Protein AF-A0A151L1Y1-F1 (afdb_monomer_lite)

Foldseek 3Di:
DDPPVVVVVVVVVCVVCVLVVQVVVVVVVCVVCCVPDNDDDDPVSNDRDPCVLADPLLVVLLVLLVVLLVVLVVLVVVLCVVVVVPVVVVDPDDLVNPPPPVSSVSVVVSVVSCVVVVVVNVVSFVVLQVCQVPPPPPVRRDPDPTSVRSNVVVPVVSPD

Secondary structure (DSSP, 8-state):
--THHHHHHHHHHHHHHHHHHHHHHHHHHHHHHHTTS--PPPGGGGSPPGGGGS-HHHHHHHHHHHHHHHHHHHHHHHHHHHHHHHHTTT----GGG---HHHHHHHHHHHHHHHHHHHHHHHHHHHHHHHHHH---GGGS-S-SSHHHHHHHH-GGG--

Sequence (160 aa):
YNNNNRSENRIEWWNDNKTNVWHSMLCGYQKGRNATQNRTLNQSWCTLPDDDQTDQFLRWMTEWAKQACKEKIQLSKDVTKKCNNIFNQKQTPSITKIKDTNCKSIFNDYMNWYYKRNPQWKQLSDKYNSFKHNNTHVNANPTEETAEEYIQNKCVDCDC

Radius of gyration: 22.24 Å; chains: 1; bounding box: 55×34×54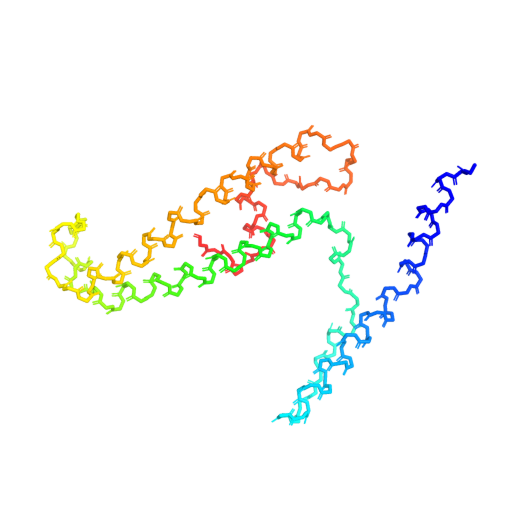 Å

Organism: NCBI:txid647221

InterPro domains:
  IPR042202 Duffy-antigen binding superfamily [G3DSA:1.20.1310.20] (1-53)

pLDDT: mean 84.13, std 13.31, range [42.28, 98.0]

Structure (mmCIF, N/CA/C/O backbone):
data_AF-A0A151L1Y1-F1
#
_entry.id   AF-A0A151L1Y1-F1
#
loop_
_atom_site.group_PDB
_atom_site.id
_atom_site.type_symbol
_atom_site.label_atom_id
_atom_site.label_alt_id
_atom_site.label_comp_id
_atom_site.label_asym_id
_atom_site.label_entity_id
_atom_site.label_seq_id
_atom_site.pdbx_PDB_ins_code
_atom_site.Cartn_x
_atom_site.Cartn_y
_atom_site.Cartn_z
_atom_site.occupancy
_atom_site.B_iso_or_equiv
_atom_site.auth_seq_id
_atom_site.auth_comp_id
_atom_site.auth_asym_id
_atom_site.auth_atom_id
_atom_site.pdbx_PDB_model_num
ATOM 1 N N . TYR A 1 1 ? 34.017 -20.509 -14.137 1.00 42.28 1 TYR A N 1
ATOM 2 C CA . TYR A 1 1 ? 32.648 -20.091 -14.497 1.00 42.28 1 TYR A CA 1
ATOM 3 C C . TYR A 1 1 ? 32.436 -18.663 -14.011 1.00 42.28 1 TYR A C 1
ATOM 5 O O . TYR A 1 1 ? 32.395 -18.446 -12.808 1.00 42.28 1 TYR A O 1
ATOM 13 N N . ASN A 1 2 ? 32.413 -17.687 -14.928 1.00 44.66 2 ASN A N 1
ATOM 14 C CA . ASN A 1 2 ? 32.292 -16.258 -14.608 1.00 44.66 2 ASN A CA 1
ATOM 15 C C . ASN A 1 2 ? 30.829 -15.894 -14.314 1.00 44.66 2 ASN A C 1
ATOM 17 O O . ASN A 1 2 ? 30.002 -15.870 -15.222 1.00 44.66 2 ASN A O 1
ATOM 21 N N . ASN A 1 3 ? 30.519 -15.588 -13.052 1.00 54.03 3 ASN A N 1
ATOM 22 C CA . ASN A 1 3 ? 29.176 -15.194 -12.606 1.00 54.03 3 ASN A CA 1
ATOM 23 C C . ASN A 1 3 ? 28.727 -13.805 -13.108 1.00 54.03 3 ASN A C 1
ATOM 25 O O . ASN A 1 3 ? 27.527 -13.534 -13.099 1.00 54.03 3 ASN A O 1
ATOM 29 N N . ASN A 1 4 ? 29.649 -12.965 -13.593 1.00 54.19 4 ASN A N 1
ATOM 30 C CA . ASN A 1 4 ? 29.346 -11.600 -14.046 1.00 54.19 4 ASN A CA 1
ATOM 31 C C . ASN A 1 4 ? 28.521 -11.564 -15.348 1.00 54.19 4 ASN A C 1
ATOM 33 O O . ASN A 1 4 ? 27.595 -10.770 -15.458 1.00 54.19 4 ASN A O 1
ATOM 37 N N . ASN A 1 5 ? 28.737 -12.512 -16.269 1.00 59.62 5 ASN A N 1
ATOM 38 C CA . ASN A 1 5 ? 27.981 -12.581 -17.531 1.00 59.62 5 ASN A CA 1
ATOM 39 C C . ASN A 1 5 ? 26.490 -12.906 -17.321 1.00 59.62 5 ASN A C 1
ATOM 41 O O . ASN A 1 5 ? 25.638 -12.588 -18.144 1.00 59.62 5 ASN A O 1
ATOM 45 N N . ARG A 1 6 ? 26.135 -13.582 -16.218 1.00 63.03 6 ARG A N 1
ATOM 46 C CA . ARG A 1 6 ? 24.758 -14.049 -16.010 1.00 63.03 6 ARG A CA 1
ATOM 47 C C . ARG A 1 6 ? 23.828 -12.934 -15.533 1.00 63.03 6 ARG A C 1
ATOM 49 O O . ARG A 1 6 ? 22.627 -13.044 -15.764 1.00 63.03 6 ARG A O 1
ATOM 56 N N . SER A 1 7 ? 24.317 -11.932 -14.796 1.00 67.94 7 SER A N 1
ATOM 57 C CA . SER A 1 7 ? 23.479 -10.795 -14.375 1.00 67.94 7 SER A CA 1
ATOM 58 C C . SER A 1 7 ? 23.229 -9.825 -15.519 1.00 67.94 7 SER A C 1
ATOM 60 O O . SER A 1 7 ? 22.090 -9.402 -15.680 1.00 67.94 7 SER A O 1
ATOM 62 N N . GLU A 1 8 ? 24.248 -9.551 -16.334 1.00 72.19 8 GLU A N 1
ATOM 63 C CA . GLU A 1 8 ? 24.147 -8.678 -17.511 1.00 72.19 8 GLU A CA 1
ATOM 64 C C . GLU A 1 8 ? 23.106 -9.216 -18.502 1.00 72.19 8 GLU A C 1
ATOM 66 O O . GLU A 1 8 ? 22.150 -8.511 -18.819 1.00 72.19 8 GLU A O 1
ATOM 71 N N . ASN A 1 9 ? 23.156 -10.519 -18.811 1.00 84.44 9 ASN A N 1
ATOM 72 C CA . ASN A 1 9 ? 22.168 -11.168 -19.682 1.00 84.44 9 ASN A CA 1
ATOM 73 C C . ASN A 1 9 ? 20.719 -11.074 -19.164 1.00 84.44 9 ASN A C 1
ATOM 75 O O . ASN A 1 9 ? 19.779 -11.102 -19.952 1.00 84.44 9 ASN A O 1
ATOM 79 N N . ARG A 1 10 ? 20.499 -11.004 -17.841 1.00 89.81 10 ARG A N 1
ATOM 80 C CA . ARG A 1 10 ? 19.139 -10.877 -17.280 1.00 89.81 10 ARG A CA 1
ATOM 81 C C . ARG A 1 10 ? 18.618 -9.445 -17.339 1.00 89.81 10 ARG A C 1
ATOM 83 O O . ARG A 1 10 ? 17.415 -9.266 -17.499 1.00 89.81 10 ARG A O 1
ATOM 90 N N . ILE A 1 11 ? 19.498 -8.458 -17.174 1.00 89.62 11 ILE A N 1
ATOM 91 C CA . ILE A 1 11 ? 19.140 -7.037 -17.266 1.00 89.62 11 ILE A CA 1
ATOM 92 C C . ILE A 1 11 ? 18.780 -6.698 -18.711 1.00 89.62 11 ILE A C 1
ATOM 94 O O . ILE A 1 11 ? 17.733 -6.104 -18.946 1.00 89.62 11 ILE A O 1
ATOM 98 N N . GLU A 1 12 ? 19.606 -7.133 -19.663 1.00 93.62 12 GLU A N 1
ATOM 99 C CA . GLU A 1 12 ? 19.342 -6.975 -21.095 1.00 93.62 12 GLU A CA 1
ATOM 100 C C . GLU A 1 12 ? 18.018 -7.643 -21.479 1.00 93.62 12 GLU A C 1
ATOM 102 O O . GLU A 1 12 ? 17.108 -6.976 -21.964 1.00 93.62 12 GLU A O 1
ATOM 107 N N . TRP A 1 13 ? 17.836 -8.915 -21.102 1.00 94.94 13 TRP A N 1
ATOM 108 C CA . TRP A 1 13 ? 16.579 -9.616 -21.350 1.00 94.94 13 TRP A CA 1
ATOM 109 C C . TRP A 1 13 ? 15.365 -8.890 -20.754 1.00 94.94 13 TRP A C 1
ATOM 111 O O . TRP A 1 13 ? 14.333 -8.789 -21.415 1.00 94.94 13 TRP A O 1
ATOM 121 N N . TRP A 1 14 ? 15.454 -8.371 -19.523 1.00 94.19 14 TRP A N 1
ATOM 122 C CA . TRP A 1 14 ? 14.351 -7.614 -18.927 1.00 94.19 14 TRP A CA 1
ATOM 123 C C . TRP A 1 14 ? 14.047 -6.340 -19.718 1.00 94.19 14 TRP A C 1
ATOM 125 O O . TRP A 1 14 ? 12.885 -6.090 -20.036 1.00 94.19 14 TRP A O 1
ATOM 135 N N . ASN A 1 15 ? 15.071 -5.565 -20.075 1.00 92.62 15 ASN A N 1
ATOM 136 C CA . ASN A 1 15 ? 14.908 -4.323 -20.828 1.00 92.62 15 ASN A CA 1
ATOM 137 C C . ASN A 1 15 ? 14.270 -4.559 -22.202 1.00 92.62 15 ASN A C 1
ATOM 139 O O . ASN A 1 15 ? 13.389 -3.792 -22.591 1.00 92.62 15 ASN A O 1
ATOM 143 N N . ASP A 1 16 ? 14.632 -5.652 -22.871 1.00 95.56 16 ASP A N 1
ATOM 144 C CA . ASP A 1 16 ? 14.082 -6.023 -24.177 1.00 95.56 16 ASP A CA 1
ATOM 145 C C . ASP A 1 16 ? 12.635 -6.532 -24.096 1.00 95.56 16 ASP A C 1
ATOM 147 O O . ASP A 1 16 ? 11.874 -6.424 -25.060 1.00 95.56 16 ASP A O 1
ATOM 151 N N . ASN A 1 17 ? 12.226 -7.102 -22.955 1.00 96.19 17 ASN A N 1
ATOM 152 C CA . ASN A 1 17 ? 10.965 -7.844 -22.848 1.00 96.19 17 ASN A CA 1
ATOM 153 C C . ASN A 1 17 ? 9.912 -7.219 -21.924 1.00 96.19 17 ASN A C 1
ATOM 155 O O . ASN A 1 17 ? 8.748 -7.617 -22.002 1.00 96.19 17 ASN A O 1
ATOM 159 N N . LYS A 1 18 ? 10.250 -6.248 -21.068 1.00 95.31 18 LYS A N 1
ATOM 160 C CA . LYS A 1 18 ? 9.328 -5.706 -20.051 1.00 95.31 18 LYS A CA 1
ATOM 161 C C . LYS A 1 18 ? 8.011 -5.165 -20.617 1.00 95.31 18 LYS A C 1
ATOM 163 O O . LYS A 1 18 ? 6.954 -5.407 -20.037 1.00 95.31 18 LYS A O 1
ATOM 168 N N . THR A 1 19 ? 8.042 -4.540 -21.795 1.00 95.50 19 THR A N 1
ATOM 169 C CA . THR A 1 19 ? 6.831 -4.100 -22.512 1.00 95.50 19 THR A CA 1
ATOM 170 C C . THR A 1 19 ? 5.943 -5.280 -22.908 1.00 95.50 19 THR A C 1
ATOM 172 O O . THR A 1 19 ? 4.739 -5.255 -22.659 1.00 95.50 19 THR A O 1
ATOM 175 N N . ASN A 1 20 ? 6.532 -6.350 -23.450 1.00 96.31 20 ASN A N 1
ATOM 176 C CA . ASN A 1 20 ? 5.795 -7.554 -23.843 1.00 96.31 20 ASN A CA 1
ATOM 177 C C . ASN A 1 20 ? 5.188 -8.266 -22.628 1.00 96.31 20 ASN A C 1
ATOM 179 O O . ASN A 1 20 ? 4.046 -8.729 -22.680 1.00 96.31 20 ASN A O 1
ATOM 183 N N . VAL A 1 21 ? 5.931 -8.328 -21.518 1.00 96.69 21 VAL A N 1
ATOM 184 C CA . VAL A 1 21 ? 5.435 -8.868 -20.245 1.00 96.69 21 VAL A CA 1
ATOM 185 C C . VAL A 1 21 ? 4.230 -8.058 -19.764 1.00 96.69 21 VAL A C 1
ATOM 187 O O . VAL A 1 21 ? 3.187 -8.640 -19.464 1.00 96.69 21 VAL A O 1
ATOM 190 N N . TRP A 1 22 ? 4.326 -6.726 -19.764 1.00 96.12 22 TRP A N 1
ATOM 191 C CA . TRP A 1 22 ? 3.233 -5.846 -19.349 1.00 96.12 22 TRP A CA 1
ATOM 192 C C . TRP A 1 22 ? 1.982 -5.995 -20.224 1.00 96.12 22 TRP A C 1
ATOM 194 O O . TRP A 1 22 ? 0.884 -6.210 -19.709 1.00 96.12 22 TRP A O 1
ATOM 204 N N . HIS A 1 23 ? 2.128 -5.975 -21.551 1.00 95.12 23 HIS A N 1
ATOM 205 C CA . HIS A 1 23 ? 0.999 -6.181 -22.466 1.00 95.12 23 HIS A CA 1
ATOM 206 C C . HIS A 1 23 ? 0.364 -7.563 -22.297 1.00 95.12 23 HIS A C 1
ATOM 208 O O . HIS A 1 23 ? -0.861 -7.679 -22.312 1.00 95.12 23 HIS A O 1
ATOM 214 N N . SER A 1 24 ? 1.165 -8.597 -22.027 1.00 95.94 24 SER A N 1
ATOM 215 C CA . SER A 1 24 ? 0.652 -9.938 -21.719 1.00 95.94 24 SER A CA 1
ATOM 216 C C . SER A 1 24 ? -0.200 -9.951 -20.443 1.00 95.94 24 SER A C 1
ATOM 218 O O . SER A 1 24 ? -1.267 -10.574 -20.421 1.00 95.94 24 SER A O 1
ATOM 220 N N . MET A 1 25 ? 0.214 -9.222 -19.397 1.00 95.44 25 MET A N 1
ATOM 221 C CA . MET A 1 25 ? -0.581 -9.047 -18.173 1.00 95.44 25 MET A CA 1
ATOM 222 C C . MET A 1 25 ? -1.917 -8.348 -18.465 1.00 95.44 25 MET A C 1
ATOM 224 O O . MET A 1 25 ? -2.958 -8.803 -17.985 1.00 95.44 25 MET A O 1
ATOM 228 N N . LEU A 1 26 ? -1.918 -7.298 -19.296 1.00 93.88 26 LEU A N 1
ATOM 229 C CA . LEU A 1 26 ? -3.141 -6.592 -19.705 1.00 93.88 26 LEU A CA 1
ATOM 230 C C . LEU A 1 26 ? -4.094 -7.487 -20.504 1.00 93.88 26 LEU A C 1
ATOM 232 O O . LEU A 1 26 ? -5.297 -7.483 -20.238 1.00 93.88 26 LEU A O 1
ATOM 236 N N . CYS A 1 27 ? -3.578 -8.291 -21.437 1.00 92.06 27 CYS A N 1
ATOM 237 C CA . CYS A 1 27 ? -4.381 -9.262 -22.182 1.00 92.06 27 CYS A CA 1
ATOM 238 C C . CYS A 1 27 ? -5.024 -10.295 -21.245 1.00 92.06 27 CYS A C 1
ATOM 240 O O . CYS A 1 27 ? -6.219 -10.585 -21.363 1.00 92.06 27 CYS A O 1
ATOM 242 N N . GLY A 1 28 ? -4.257 -10.822 -20.284 1.00 92.75 28 GLY A N 1
ATOM 243 C CA . GLY A 1 28 ? -4.768 -11.741 -19.265 1.00 92.75 28 GLY A CA 1
ATOM 244 C C . GLY A 1 28 ? -5.870 -11.106 -18.415 1.00 92.75 28 GLY A C 1
ATOM 245 O O . GLY A 1 28 ? -6.945 -11.687 -18.245 1.00 92.75 28 GLY A O 1
ATOM 246 N N . TYR A 1 29 ? -5.641 -9.877 -17.953 1.00 91.88 29 TYR A N 1
ATOM 247 C CA . TYR A 1 29 ? -6.617 -9.096 -17.200 1.00 91.88 29 TYR A CA 1
ATOM 248 C C . TYR A 1 29 ? -7.904 -8.840 -18.001 1.00 91.88 29 TYR A C 1
ATOM 250 O O . TYR A 1 29 ? -9.004 -9.073 -17.493 1.00 91.88 29 TYR A O 1
ATOM 258 N N . GLN A 1 30 ? -7.793 -8.417 -19.265 1.00 89.62 30 GLN A N 1
ATOM 259 C CA . GLN A 1 30 ? -8.941 -8.177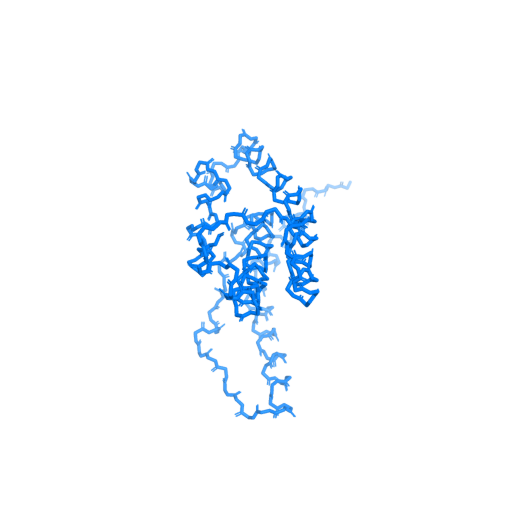 -20.141 1.00 89.62 30 GLN A CA 1
ATOM 260 C C . GLN A 1 30 ? -9.759 -9.450 -20.351 1.00 89.62 30 GLN A C 1
ATOM 262 O O . GLN A 1 30 ? -10.984 -9.418 -20.243 1.00 89.62 30 GLN A O 1
ATOM 267 N N . LYS A 1 31 ? -9.095 -10.583 -20.603 1.00 89.38 31 LYS A N 1
ATOM 268 C CA . LYS A 1 31 ? -9.764 -11.877 -20.769 1.00 89.38 31 LYS A CA 1
ATOM 269 C C . LYS A 1 31 ? -10.524 -12.280 -19.504 1.00 89.38 31 LYS A C 1
ATOM 271 O O . LYS A 1 31 ? -11.680 -12.689 -19.597 1.00 89.38 31 LYS A O 1
ATOM 276 N N . GLY A 1 32 ? -9.907 -12.115 -18.331 1.00 87.69 32 GLY A N 1
ATOM 277 C CA . GLY A 1 32 ? -10.550 -12.388 -17.044 1.00 87.69 32 GLY A CA 1
ATOM 278 C C . GLY A 1 32 ? -11.774 -11.503 -16.789 1.00 87.69 32 GLY A C 1
ATOM 279 O O . GLY A 1 32 ? -12.802 -11.982 -16.312 1.00 87.69 32 GLY A O 1
ATOM 280 N N . ARG A 1 33 ? -11.710 -10.221 -17.167 1.00 83.50 33 ARG A N 1
ATOM 281 C CA . ARG A 1 33 ? -12.857 -9.311 -17.046 1.00 83.50 33 ARG A CA 1
ATOM 282 C C . ARG A 1 33 ? -13.950 -9.609 -18.049 1.00 83.50 33 ARG A C 1
ATOM 284 O O . ARG A 1 33 ? -15.089 -9.705 -17.628 1.00 83.50 33 ARG A O 1
ATOM 291 N N . ASN A 1 34 ? -13.635 -9.825 -19.321 1.00 80.88 34 ASN A N 1
ATOM 292 C CA . ASN A 1 34 ? -14.641 -10.105 -20.347 1.00 80.88 34 ASN A CA 1
ATOM 293 C C . ASN A 1 34 ? -15.404 -11.414 -20.109 1.00 80.88 34 ASN A C 1
ATOM 295 O O . ASN A 1 34 ? -16.542 -11.529 -20.550 1.00 80.88 34 ASN A O 1
ATOM 299 N N . ALA A 1 35 ? -14.837 -12.357 -19.349 1.00 73.69 35 ALA A N 1
ATOM 300 C CA . ALA A 1 35 ? -15.571 -13.530 -18.871 1.00 73.69 35 ALA A CA 1
ATOM 301 C C . ALA A 1 35 ? -16.735 -13.180 -17.918 1.00 73.69 35 ALA A C 1
ATOM 303 O O . ALA A 1 35 ? -17.647 -13.982 -17.748 1.00 73.69 35 ALA A O 1
ATOM 304 N N . THR A 1 36 ? -16.712 -12.000 -17.289 1.00 65.56 36 THR A N 1
ATOM 305 C CA . THR A 1 36 ? -17.708 -11.563 -16.295 1.00 65.56 36 THR A CA 1
ATOM 306 C C . THR A 1 36 ? -18.437 -10.271 -16.678 1.00 65.56 36 THR A C 1
ATOM 308 O O . THR A 1 36 ? -19.594 -10.093 -16.307 1.00 65.56 36 THR A O 1
ATOM 311 N N . GLN A 1 37 ? -17.788 -9.352 -17.397 1.00 67.50 37 GLN A N 1
ATOM 312 C CA . GLN A 1 37 ? -18.281 -8.030 -17.787 1.00 67.50 37 GLN A CA 1
ATOM 313 C C . GLN A 1 37 ? -17.557 -7.573 -19.065 1.00 67.50 37 GLN A C 1
ATOM 315 O O . GLN A 1 37 ? -16.333 -7.474 -19.063 1.00 67.50 37 GLN A O 1
ATOM 320 N N . ASN A 1 38 ? -18.290 -7.243 -20.134 1.00 70.50 38 ASN A N 1
ATOM 321 C CA . ASN A 1 38 ? -17.704 -6.739 -21.383 1.00 70.50 38 ASN A CA 1
ATOM 322 C C . ASN A 1 38 ? -17.147 -5.318 -21.172 1.00 70.50 38 ASN A C 1
ATOM 324 O O . ASN A 1 38 ? -17.880 -4.334 -21.281 1.00 70.50 38 ASN A O 1
ATOM 328 N N . ARG A 1 39 ? -15.875 -5.213 -20.777 1.00 74.88 39 ARG A N 1
ATOM 329 C CA . ARG A 1 39 ? -15.221 -3.943 -20.440 1.00 74.88 39 ARG A CA 1
ATOM 330 C C . ARG A 1 39 ? -13.944 -3.778 -21.246 1.00 74.88 39 ARG A C 1
ATOM 332 O O . ARG A 1 39 ? -13.073 -4.645 -21.259 1.00 74.88 39 ARG A O 1
ATOM 339 N N . THR A 1 40 ? -13.818 -2.620 -21.874 1.00 81.81 40 THR A N 1
ATOM 340 C CA . THR A 1 40 ? -12.607 -2.204 -22.575 1.00 81.81 40 THR A CA 1
ATOM 341 C C . THR A 1 40 ? -11.519 -1.808 -21.581 1.00 81.81 40 THR A C 1
ATOM 343 O O . THR A 1 40 ? -11.802 -1.262 -20.510 1.00 81.81 40 THR A O 1
ATOM 346 N N . LEU A 1 41 ? -10.263 -2.095 -21.930 1.00 85.12 41 LEU A N 1
ATOM 347 C CA . LEU A 1 41 ? -9.110 -1.599 -21.182 1.00 85.12 41 LEU A CA 1
ATOM 348 C C . LEU A 1 41 ? -9.056 -0.072 -21.269 1.00 85.12 41 LEU A C 1
ATOM 350 O O . LEU A 1 41 ? -9.431 0.513 -22.286 1.00 85.12 41 LEU A O 1
ATOM 354 N N . ASN A 1 42 ? -8.571 0.571 -20.208 1.00 87.12 42 ASN A N 1
ATOM 355 C CA . ASN A 1 42 ? -8.199 1.974 -20.306 1.00 87.12 42 ASN A CA 1
ATOM 356 C C . ASN A 1 42 ? -6.934 2.073 -21.167 1.00 87.12 42 ASN A C 1
ATOM 358 O O . ASN A 1 42 ? -5.935 1.425 -20.859 1.00 87.12 42 ASN A O 1
ATOM 362 N N . GLN A 1 43 ? -6.972 2.889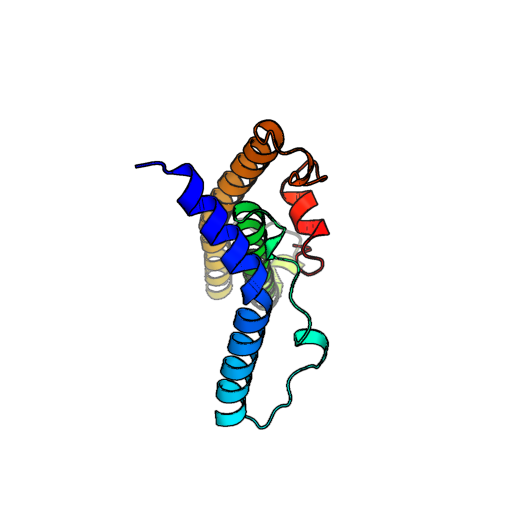 -22.221 1.00 87.06 43 GLN A N 1
ATOM 363 C CA . GLN A 1 43 ? -5.846 3.066 -23.136 1.00 87.06 43 GLN A CA 1
ATOM 364 C C . GLN A 1 43 ? -4.577 3.545 -22.415 1.00 87.06 43 GLN A C 1
ATOM 366 O O . GLN A 1 43 ? -3.476 3.189 -22.830 1.00 87.06 43 GLN A O 1
ATOM 371 N N . SER A 1 44 ? -4.714 4.297 -21.314 1.00 89.44 44 SER A N 1
ATOM 372 C CA . SER A 1 44 ? -3.564 4.757 -20.525 1.00 89.44 44 SER A CA 1
ATOM 373 C C . SER A 1 44 ? -2.763 3.614 -19.900 1.00 89.44 44 SER A C 1
ATOM 375 O O . SER A 1 44 ? -1.583 3.786 -19.617 1.00 89.44 44 SER A O 1
ATOM 377 N N . TRP A 1 45 ? -3.366 2.435 -19.718 1.00 90.06 45 TRP A N 1
ATOM 378 C CA . TRP A 1 45 ? -2.678 1.270 -19.168 1.00 90.06 45 TRP A CA 1
ATOM 379 C C . TRP A 1 45 ? -1.753 0.595 -20.173 1.00 90.06 45 TRP A C 1
ATOM 381 O O . TRP A 1 45 ? -0.909 -0.182 -19.759 1.00 90.06 45 TRP A O 1
ATOM 391 N N . CYS A 1 46 ? -1.863 0.883 -21.473 1.00 88.31 46 CYS A N 1
ATOM 392 C CA . CYS A 1 46 ? -0.960 0.321 -22.482 1.00 88.31 46 CYS A CA 1
ATOM 393 C C . CYS A 1 46 ? 0.469 0.880 -22.384 1.00 88.31 46 CYS A C 1
ATOM 395 O O . CYS A 1 46 ? 1.395 0.287 -22.944 1.00 88.31 46 CYS A O 1
ATOM 397 N N . THR A 1 47 ? 0.653 1.997 -21.675 1.00 91.88 47 THR A N 1
ATOM 398 C CA . THR A 1 47 ? 1.967 2.547 -21.341 1.00 91.88 47 THR A CA 1
ATOM 399 C C . THR A 1 47 ? 2.618 1.696 -20.256 1.00 91.88 47 THR A C 1
ATOM 401 O O . THR A 1 47 ? 1.969 1.328 -19.277 1.00 91.88 47 THR A O 1
ATOM 404 N N . LEU A 1 48 ? 3.899 1.372 -20.439 1.00 92.31 48 LEU A N 1
ATOM 405 C CA . LEU A 1 48 ? 4.673 0.624 -19.456 1.00 92.31 48 LEU A CA 1
ATOM 406 C C . LEU A 1 48 ? 4.815 1.448 -18.159 1.00 92.31 48 LEU A C 1
ATOM 408 O O . LEU A 1 48 ? 5.240 2.602 -18.246 1.00 92.31 48 LEU A O 1
ATOM 412 N N . PRO A 1 49 ? 4.497 0.882 -16.980 1.00 90.75 49 PRO A N 1
ATOM 413 C CA . PRO A 1 49 ? 4.767 1.531 -15.703 1.00 90.75 49 PRO A CA 1
ATOM 414 C C . PRO A 1 49 ? 6.270 1.733 -15.488 1.00 90.75 49 PRO A C 1
ATOM 416 O O . PRO A 1 49 ? 7.078 0.894 -15.883 1.00 90.75 49 PRO A O 1
ATOM 419 N N . ASP A 1 50 ? 6.642 2.815 -14.815 1.00 88.38 50 ASP A N 1
ATOM 420 C CA . ASP A 1 50 ? 8.021 3.119 -14.414 1.00 88.38 50 ASP A CA 1
ATOM 421 C C . ASP A 1 50 ? 8.404 2.487 -13.063 1.00 88.38 50 ASP A C 1
ATOM 423 O O . ASP A 1 50 ? 9.506 2.701 -12.554 1.00 88.38 50 ASP A O 1
ATOM 427 N N . ASP A 1 51 ? 7.522 1.652 -12.502 1.00 85.56 51 ASP A N 1
ATOM 428 C CA . ASP A 1 51 ? 7.733 0.946 -11.238 1.00 85.56 51 ASP A CA 1
ATOM 429 C C . ASP A 1 51 ? 9.053 0.160 -11.226 1.00 85.56 51 ASP A C 1
ATOM 431 O O . ASP A 1 51 ? 9.680 0.030 -10.173 1.00 85.56 51 ASP A O 1
ATOM 435 N N . ASP A 1 52 ? 9.509 -0.359 -12.374 1.00 84.94 52 ASP A N 1
ATOM 436 C CA . ASP A 1 52 ? 10.750 -1.134 -12.485 1.00 84.94 52 ASP A CA 1
ATOM 437 C C . ASP A 1 52 ? 12.018 -0.318 -12.176 1.00 84.94 52 ASP A C 1
ATOM 439 O O . ASP A 1 52 ? 13.042 -0.909 -11.831 1.00 84.94 52 ASP A O 1
ATOM 443 N N . GLN A 1 53 ? 11.925 1.015 -12.198 1.00 87.56 53 GLN A N 1
ATOM 444 C CA . GLN A 1 53 ? 12.993 1.943 -11.812 1.00 87.56 53 GLN A CA 1
ATOM 445 C C . GLN A 1 53 ? 13.077 2.169 -10.295 1.00 87.56 53 GLN A C 1
ATOM 447 O O . GLN A 1 53 ? 14.101 2.625 -9.790 1.00 87.56 53 GLN A O 1
ATOM 452 N N . THR A 1 54 ? 12.012 1.854 -9.554 1.00 88.25 54 THR A N 1
ATOM 453 C CA . THR A 1 54 ? 11.977 1.996 -8.093 1.00 88.25 54 THR A CA 1
ATOM 454 C C . THR A 1 54 ? 12.580 0.761 -7.427 1.00 88.25 54 THR A C 1
ATOM 456 O O . THR A 1 54 ? 12.326 -0.366 -7.852 1.00 88.25 54 THR A O 1
ATOM 459 N N . ASP A 1 55 ? 13.353 0.930 -6.353 1.00 90.62 55 ASP A N 1
ATOM 460 C CA . ASP A 1 55 ? 13.881 -0.219 -5.612 1.00 90.62 55 ASP A CA 1
ATOM 461 C C . ASP A 1 55 ? 12.746 -1.131 -5.103 1.00 90.62 55 ASP A C 1
ATOM 463 O O . ASP A 1 55 ? 11.675 -0.673 -4.692 1.00 90.62 55 ASP A O 1
ATOM 467 N N . GLN A 1 56 ? 12.971 -2.447 -5.120 1.00 91.69 56 GLN A N 1
ATOM 468 C CA . GLN A 1 56 ? 11.964 -3.424 -4.704 1.00 91.69 56 GLN A CA 1
ATOM 469 C C . GLN A 1 56 ? 11.464 -3.183 -3.277 1.00 91.69 56 GLN A C 1
ATOM 471 O O . GLN A 1 56 ? 10.264 -3.312 -3.031 1.00 91.69 56 GLN A O 1
ATOM 476 N N . PHE A 1 57 ? 12.353 -2.828 -2.347 1.00 93.56 57 PHE A N 1
ATOM 477 C CA . PHE A 1 57 ? 11.961 -2.537 -0.974 1.00 93.56 57 PHE A CA 1
ATOM 478 C C . PHE A 1 57 ? 10.992 -1.351 -0.915 1.00 93.56 57 PHE A C 1
ATOM 480 O O . PHE A 1 57 ? 9.967 -1.440 -0.240 1.00 93.56 57 PHE A O 1
ATOM 487 N N . LEU A 1 58 ? 11.274 -0.283 -1.662 1.00 93.06 58 LEU A N 1
ATOM 488 C CA . LEU A 1 58 ? 10.426 0.904 -1.711 1.00 93.06 58 LEU A CA 1
ATOM 489 C C . LEU A 1 58 ? 9.056 0.609 -2.341 1.00 93.06 58 LEU A C 1
ATOM 491 O O . LEU A 1 58 ? 8.032 1.073 -1.829 1.00 93.06 58 LEU A O 1
ATOM 495 N N . ARG A 1 59 ? 9.006 -0.233 -3.385 1.00 92.81 59 ARG A N 1
ATOM 496 C CA . ARG A 1 59 ? 7.733 -0.710 -3.958 1.00 92.81 59 ARG A CA 1
ATOM 497 C C . ARG A 1 59 ? 6.898 -1.468 -2.929 1.00 92.81 59 ARG A C 1
ATOM 499 O O . ARG A 1 59 ? 5.722 -1.163 -2.754 1.00 92.81 59 ARG A O 1
ATOM 506 N N . TRP A 1 60 ? 7.502 -2.419 -2.216 1.00 95.12 60 TRP A N 1
ATOM 507 C CA . TRP A 1 60 ? 6.798 -3.207 -1.200 1.00 95.12 60 TRP A CA 1
ATOM 508 C C . TRP A 1 60 ? 6.356 -2.373 -0.002 1.00 95.12 60 TRP A C 1
ATOM 510 O O . TRP A 1 60 ? 5.259 -2.578 0.511 1.00 95.12 60 TRP A O 1
ATOM 520 N N . MET A 1 61 ? 7.174 -1.413 0.431 1.00 94.75 61 MET A N 1
ATOM 521 C CA . MET A 1 61 ? 6.796 -0.481 1.492 1.00 94.75 61 MET A CA 1
ATOM 522 C C . MET A 1 61 ? 5.580 0.357 1.072 1.00 94.75 61 MET A C 1
ATOM 524 O O . MET A 1 61 ? 4.629 0.485 1.841 1.00 94.75 61 MET A O 1
ATOM 528 N N . THR A 1 62 ? 5.573 0.851 -0.170 1.00 93.56 62 THR A N 1
ATOM 529 C CA . THR A 1 62 ? 4.450 1.609 -0.744 1.00 93.56 62 THR A CA 1
ATOM 530 C C . THR A 1 62 ? 3.182 0.761 -0.857 1.00 93.56 62 THR A C 1
ATOM 532 O O . THR A 1 62 ? 2.095 1.220 -0.508 1.00 93.56 62 THR A O 1
ATOM 535 N N . GLU A 1 63 ? 3.297 -0.488 -1.312 1.00 94.69 63 GLU A N 1
ATOM 536 C CA . GLU A 1 63 ? 2.172 -1.428 -1.389 1.00 94.69 63 GLU A CA 1
ATOM 537 C C . GLU A 1 63 ? 1.598 -1.744 0.000 1.00 94.69 63 GLU A C 1
ATOM 539 O O . GLU A 1 63 ? 0.381 -1.679 0.204 1.00 94.69 63 GLU A O 1
ATOM 544 N N . TRP A 1 64 ? 2.468 -2.017 0.978 1.00 95.88 64 TRP A N 1
ATOM 545 C CA . TRP A 1 64 ? 2.064 -2.254 2.361 1.00 95.88 64 TRP A CA 1
ATOM 546 C C . TRP A 1 64 ? 1.333 -1.040 2.942 1.00 95.88 64 TRP A C 1
ATOM 548 O O . TRP A 1 64 ? 0.268 -1.203 3.539 1.00 95.88 64 TRP A O 1
ATOM 558 N N . ALA A 1 65 ? 1.852 0.171 2.719 1.00 94.75 65 ALA A N 1
ATOM 559 C CA . ALA A 1 65 ? 1.241 1.404 3.203 1.00 94.75 65 ALA A CA 1
ATOM 560 C C . ALA A 1 65 ? -0.147 1.639 2.589 1.00 94.75 65 ALA A C 1
ATOM 562 O O . ALA A 1 65 ? -1.096 1.906 3.325 1.00 94.75 65 ALA A O 1
ATOM 563 N N . LYS A 1 66 ? -0.306 1.437 1.272 1.00 94.00 66 LYS A N 1
ATOM 564 C CA . LYS A 1 66 ? -1.611 1.504 0.584 1.00 94.00 66 LYS A CA 1
ATOM 565 C C . LYS A 1 66 ? -2.638 0.573 1.223 1.00 94.00 66 LYS A C 1
ATOM 567 O O . LYS A 1 66 ? -3.766 0.980 1.511 1.00 94.00 66 LYS A O 1
ATOM 572 N N . GLN A 1 67 ? -2.249 -0.674 1.479 1.00 94.88 67 GLN A N 1
ATOM 573 C CA . GLN A 1 67 ? -3.142 -1.657 2.081 1.00 94.88 67 GLN A CA 1
ATOM 574 C C . GLN A 1 67 ? -3.457 -1.326 3.548 1.00 94.88 67 GLN A C 1
ATOM 576 O O . GLN A 1 67 ? -4.624 -1.348 3.944 1.00 94.88 67 GLN A O 1
ATOM 581 N N . ALA A 1 68 ? -2.447 -0.976 4.348 1.00 94.69 68 ALA A N 1
ATOM 582 C CA . ALA A 1 68 ? -2.625 -0.598 5.747 1.00 94.69 68 ALA A CA 1
ATOM 583 C C . ALA A 1 68 ? -3.520 0.643 5.882 1.00 94.69 68 ALA A C 1
ATOM 585 O O . ALA A 1 68 ? -4.412 0.669 6.727 1.00 94.69 68 ALA A O 1
ATOM 586 N N . CYS A 1 69 ? -3.348 1.631 5.006 1.00 93.50 69 CYS A N 1
ATOM 587 C CA . CYS A 1 69 ? -4.166 2.832 4.987 1.00 93.50 69 CYS A CA 1
ATOM 588 C C . CYS A 1 69 ? -5.637 2.531 4.696 1.00 93.50 69 CYS A C 1
ATOM 590 O O . CYS A 1 69 ? -6.535 2.939 5.438 1.00 93.50 69 CYS A O 1
ATOM 592 N N . LYS A 1 70 ? -5.890 1.729 3.656 1.00 93.06 70 LYS A N 1
ATOM 593 C CA . LYS A 1 70 ? -7.238 1.280 3.298 1.00 93.06 70 LYS A CA 1
ATOM 594 C C . LYS A 1 70 ? -7.922 0.555 4.460 1.00 93.06 70 LYS A C 1
ATOM 596 O O . LYS A 1 70 ? -9.085 0.831 4.758 1.00 93.06 70 LYS A O 1
ATOM 601 N N . GLU A 1 71 ? -7.207 -0.350 5.127 1.00 94.81 71 GLU A N 1
ATOM 602 C CA . GLU A 1 71 ? -7.699 -1.059 6.314 1.00 94.81 71 GLU A CA 1
ATOM 603 C C . GLU A 1 71 ? -7.985 -0.093 7.473 1.00 94.81 71 GLU A C 1
ATOM 605 O O . GLU A 1 71 ? -9.067 -0.151 8.062 1.00 94.81 71 GLU A O 1
ATOM 610 N N . LYS A 1 72 ? -7.065 0.838 7.761 1.00 93.31 72 LYS A N 1
ATOM 611 C CA . LYS A 1 72 ? -7.204 1.846 8.822 1.00 93.31 72 LYS A CA 1
ATOM 612 C C . LYS A 1 72 ? -8.435 2.715 8.618 1.00 93.31 72 LYS A C 1
ATOM 614 O O . LYS A 1 72 ? -9.197 2.916 9.564 1.00 93.31 72 LYS A O 1
ATOM 619 N N . ILE A 1 73 ? -8.650 3.206 7.398 1.00 91.56 73 ILE A N 1
ATOM 620 C CA . ILE A 1 73 ? -9.802 4.041 7.040 1.00 91.56 73 ILE A CA 1
ATOM 621 C C . ILE A 1 73 ? -11.099 3.249 7.213 1.00 91.56 73 ILE A C 1
ATOM 623 O O . ILE A 1 73 ? -12.058 3.765 7.789 1.00 91.56 73 ILE A O 1
ATOM 627 N N . GLN A 1 74 ? -11.141 1.999 6.744 1.00 92.38 74 GLN A N 1
ATOM 628 C CA . GLN A 1 74 ? -12.329 1.157 6.868 1.00 92.38 74 GLN A CA 1
ATOM 629 C C . GLN A 1 74 ? -12.673 0.882 8.338 1.00 92.38 74 GLN A C 1
ATOM 631 O O . GLN A 1 74 ? -13.801 1.138 8.761 1.00 92.38 74 GLN A O 1
ATOM 636 N N . LEU A 1 75 ? -11.695 0.442 9.133 1.00 92.94 75 LEU A N 1
ATOM 637 C CA . LEU A 1 75 ? -11.900 0.152 10.553 1.00 92.94 75 LEU A CA 1
ATOM 638 C C . LEU A 1 75 ? -12.256 1.418 11.342 1.00 92.94 75 LEU A C 1
ATOM 640 O O . LEU A 1 75 ? -13.156 1.383 12.176 1.00 92.94 75 LEU A O 1
ATOM 644 N N . SER A 1 76 ? -11.616 2.553 11.044 1.00 89.31 76 SER A N 1
ATOM 645 C CA . SER A 1 76 ? -11.951 3.845 11.661 1.00 89.31 76 SER A CA 1
ATOM 646 C C . SER A 1 76 ? -13.393 4.253 11.361 1.00 89.31 76 SER A C 1
ATOM 648 O O . SER A 1 76 ? -14.119 4.635 12.274 1.00 89.31 76 SER A O 1
ATOM 650 N N . LYS A 1 77 ? -13.852 4.108 10.108 1.00 89.94 77 LYS A N 1
ATOM 651 C CA . LYS A 1 77 ? -15.251 4.375 9.730 1.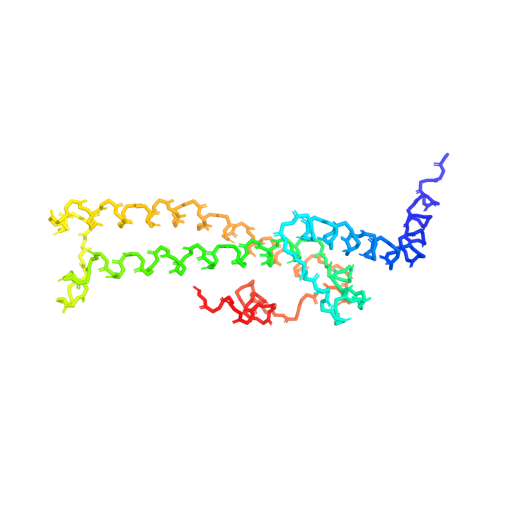00 89.94 77 LYS A CA 1
ATOM 652 C C . LYS A 1 77 ? -16.228 3.472 10.480 1.00 89.94 77 LYS A C 1
ATOM 654 O O . LYS A 1 77 ? -17.273 3.951 10.924 1.00 89.94 77 LYS A O 1
ATOM 659 N N . ASP A 1 78 ? -15.897 2.192 10.639 1.00 89.44 78 ASP A N 1
ATOM 660 C CA . ASP A 1 78 ? -16.723 1.241 11.386 1.00 89.44 78 ASP A CA 1
ATOM 661 C C . ASP A 1 78 ? -16.796 1.593 12.876 1.00 89.44 78 ASP A C 1
ATOM 663 O O . ASP A 1 78 ? -17.892 1.588 13.447 1.00 89.44 78 ASP A O 1
ATOM 667 N N . VAL A 1 79 ? -15.664 1.972 13.481 1.00 88.06 79 VAL A N 1
ATOM 668 C CA . VAL A 1 79 ? -15.591 2.483 14.857 1.00 88.06 79 VAL A CA 1
ATOM 669 C C . VAL A 1 79 ? -16.456 3.732 14.996 1.00 88.06 79 VAL A C 1
ATOM 671 O O . VAL A 1 79 ? -17.363 3.738 15.823 1.00 88.06 79 VAL A O 1
ATOM 674 N N . THR A 1 80 ? -16.257 4.764 14.169 1.00 85.44 80 THR A N 1
ATOM 675 C CA . THR A 1 80 ? -17.044 6.003 14.238 1.00 85.44 80 THR A CA 1
ATOM 676 C C . THR A 1 80 ? -18.535 5.703 14.112 1.00 85.44 80 THR A C 1
ATOM 678 O O . THR A 1 80 ? -19.298 6.010 15.021 1.00 85.44 80 THR A O 1
ATOM 681 N N . LYS A 1 81 ? -18.961 5.007 13.051 1.00 86.25 81 LYS A N 1
ATOM 682 C CA . LYS A 1 81 ? -20.383 4.759 12.771 1.00 86.25 81 LYS A CA 1
ATOM 683 C C . LYS A 1 81 ? -21.091 3.997 13.893 1.00 86.25 81 LYS A C 1
ATOM 685 O O . LYS A 1 81 ? -22.229 4.324 14.229 1.00 86.25 81 LYS A O 1
ATOM 690 N N . LYS A 1 82 ? 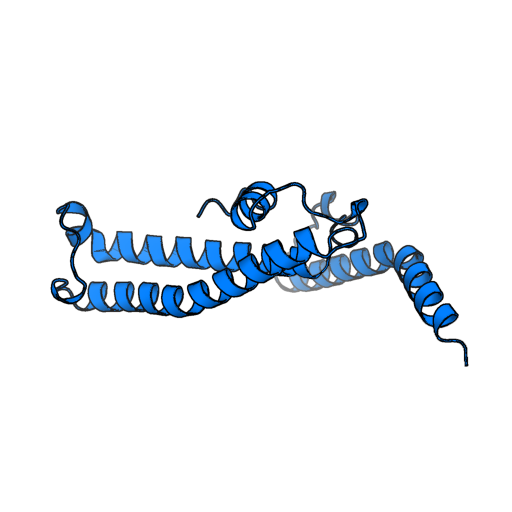-20.447 2.968 14.447 1.00 82.56 82 LYS A N 1
ATOM 691 C CA . LYS A 1 82 ? -21.072 2.051 15.413 1.00 82.56 82 LYS A CA 1
ATOM 692 C C . LYS A 1 82 ? -20.865 2.482 16.869 1.00 82.56 82 LYS A C 1
ATOM 694 O O . LYS A 1 82 ? -21.646 2.087 17.727 1.00 82.56 82 LYS A O 1
ATOM 699 N N . CYS A 1 83 ? -19.878 3.335 17.140 1.00 81.38 83 CYS A N 1
ATOM 700 C CA . CYS A 1 83 ? -19.594 3.905 18.459 1.00 81.38 83 CYS A CA 1
ATOM 701 C C . CYS A 1 83 ? -19.905 5.411 18.557 1.00 81.38 83 CYS A C 1
ATOM 703 O O . CYS A 1 83 ? -19.443 6.061 19.494 1.00 81.38 83 CYS A O 1
ATOM 705 N N . ASN A 1 84 ? -20.672 5.987 17.623 1.00 76.38 84 ASN A N 1
ATOM 706 C CA . ASN A 1 84 ? -20.974 7.429 17.546 1.00 76.38 84 ASN A CA 1
ATOM 707 C C . ASN A 1 84 ? -21.375 8.051 18.899 1.00 76.38 84 ASN A C 1
ATOM 709 O O . ASN A 1 84 ? -20.908 9.131 19.261 1.00 76.38 84 ASN A O 1
ATOM 713 N N . ASN A 1 85 ? -22.184 7.338 19.688 1.00 68.12 85 ASN A N 1
ATOM 714 C CA . ASN A 1 85 ? -22.672 7.798 20.995 1.00 68.12 85 ASN A CA 1
ATOM 715 C C . ASN A 1 85 ? -21.555 8.040 22.023 1.00 68.12 85 ASN A C 1
ATOM 717 O O . ASN A 1 85 ? -21.756 8.774 22.985 1.00 68.12 85 ASN A O 1
ATOM 721 N N . ILE A 1 86 ? -20.390 7.425 21.823 1.00 66.81 86 ILE A N 1
ATOM 722 C CA . ILE A 1 86 ? -19.243 7.494 22.724 1.00 66.81 86 ILE A CA 1
ATOM 723 C C . ILE A 1 86 ? -18.323 8.660 22.343 1.00 66.81 86 ILE A C 1
ATOM 725 O O . ILE A 1 86 ? -17.919 9.435 23.207 1.00 66.81 86 ILE A O 1
ATOM 729 N N . PHE A 1 87 ? -18.038 8.838 21.050 1.00 63.12 87 PHE A N 1
ATOM 730 C CA . PHE A 1 87 ? -17.162 9.916 20.572 1.00 63.12 87 PHE A CA 1
ATOM 731 C C . PHE A 1 87 ? -17.811 11.304 20.664 1.00 63.12 87 PHE A C 1
ATOM 733 O O . PHE A 1 87 ? -17.120 12.293 20.907 1.00 63.12 87 PHE A O 1
ATOM 740 N N . ASN A 1 88 ? -19.143 11.382 20.584 1.00 58.56 88 ASN A N 1
ATOM 741 C CA . ASN A 1 88 ? -19.885 12.635 20.757 1.00 58.56 88 ASN A CA 1
ATOM 742 C C . ASN A 1 88 ? -19.824 13.197 22.191 1.00 58.56 88 ASN A C 1
ATOM 744 O O . ASN A 1 88 ? -20.103 14.376 22.396 1.00 58.56 88 ASN A O 1
ATOM 748 N N . GLN A 1 89 ? -19.431 12.394 23.187 1.00 57.97 89 GLN A N 1
ATOM 749 C CA . GLN A 1 89 ? -19.375 12.826 24.590 1.00 57.97 89 GLN A CA 1
ATOM 750 C C . GLN A 1 89 ? -18.045 13.493 24.989 1.00 57.97 89 GLN A C 1
ATOM 752 O O . GLN A 1 89 ? -17.876 13.826 26.160 1.00 57.97 89 GLN A O 1
ATOM 757 N N . LYS A 1 90 ? -17.100 13.701 24.051 1.00 54.06 90 LYS A N 1
ATOM 758 C CA . LYS A 1 90 ? -15.768 14.316 24.289 1.00 54.06 90 LYS A CA 1
ATOM 759 C C . LYS A 1 90 ? -14.969 13.716 25.461 1.00 54.06 90 LYS A C 1
ATOM 761 O O . LYS A 1 90 ? -14.014 14.323 25.937 1.00 54.06 90 LYS A O 1
ATOM 766 N N . GLN A 1 91 ? -15.319 12.522 25.926 1.00 54.44 91 GLN A N 1
ATOM 767 C CA . GLN A 1 91 ? -14.527 11.781 26.896 1.00 54.44 91 GLN A CA 1
ATOM 768 C C . GLN A 1 91 ? -13.736 10.738 26.132 1.00 54.44 91 GLN A C 1
ATOM 770 O O . GLN A 1 91 ? -14.332 9.931 25.427 1.00 54.44 91 GLN A O 1
ATOM 775 N N . THR A 1 92 ? -12.412 10.735 26.283 1.00 53.84 92 THR A N 1
ATOM 776 C CA . THR A 1 92 ? -11.561 9.640 25.814 1.00 53.84 92 THR A CA 1
ATOM 777 C C . THR A 1 92 ? -11.970 8.396 26.601 1.00 53.84 92 THR A C 1
ATOM 779 O O . THR A 1 92 ? -11.644 8.285 27.792 1.00 53.84 92 THR A O 1
ATOM 782 N N . PRO A 1 93 ? -12.750 7.473 26.025 1.00 54.72 93 PRO A N 1
ATOM 783 C CA . PRO A 1 93 ? -13.236 6.343 26.779 1.00 54.72 93 PRO A CA 1
ATOM 784 C C . PRO A 1 93 ? -12.052 5.399 26.844 1.00 54.72 93 PRO A C 1
ATOM 786 O O . PRO A 1 93 ? -11.639 4.831 25.835 1.00 54.72 93 PRO A O 1
ATOM 789 N N . SER A 1 94 ? -11.489 5.216 28.036 1.00 63.31 94 SER A N 1
ATOM 790 C CA . SER A 1 94 ? -10.751 3.981 28.277 1.00 63.31 94 SER A CA 1
ATOM 791 C C . SER A 1 94 ? -11.641 2.826 27.816 1.00 63.31 94 SER A C 1
ATOM 793 O O . SER A 1 94 ? -12.846 2.845 28.077 1.00 63.31 94 SER A O 1
ATOM 795 N N . ILE A 1 95 ? -11.078 1.832 27.132 1.00 64.81 95 ILE A N 1
ATOM 796 C CA . ILE A 1 95 ? -11.837 0.688 26.612 1.00 64.81 95 ILE A CA 1
ATOM 797 C C . ILE A 1 95 ? -12.674 -0.003 27.702 1.00 64.81 95 ILE A C 1
ATOM 799 O O . ILE A 1 95 ? -13.732 -0.570 27.436 1.00 64.81 95 ILE A O 1
ATOM 803 N N . THR A 1 96 ? -12.233 0.098 28.959 1.00 65.38 96 THR A N 1
ATOM 804 C CA . THR A 1 96 ? -12.930 -0.420 30.141 1.00 65.38 96 THR A CA 1
ATOM 805 C C . THR A 1 96 ? -14.218 0.337 30.476 1.00 65.38 96 THR A C 1
ATOM 807 O O . THR A 1 96 ? -15.077 -0.208 31.162 1.00 65.38 96 THR A O 1
ATOM 810 N N . LYS A 1 97 ? -14.382 1.565 29.977 1.00 68.50 97 LYS A N 1
ATOM 811 C CA . LYS A 1 97 ? -15.562 2.422 30.161 1.00 68.50 97 LYS A CA 1
ATOM 812 C C . LYS A 1 97 ? -16.603 2.258 29.046 1.00 68.50 97 LYS A C 1
ATOM 814 O O . LYS A 1 97 ? -17.719 2.756 29.193 1.00 68.50 97 LYS A O 1
ATOM 819 N N . ILE A 1 98 ? -16.274 1.556 27.956 1.00 74.81 98 ILE A N 1
ATOM 820 C CA . ILE A 1 98 ? -17.223 1.243 26.881 1.00 74.81 98 ILE A CA 1
ATOM 821 C C . ILE A 1 98 ? -18.194 0.168 27.386 1.00 74.81 98 ILE A C 1
ATOM 823 O O . ILE A 1 98 ? -17.839 -1.006 27.498 1.00 74.81 98 ILE A O 1
ATOM 827 N N . LYS A 1 99 ? -19.424 0.585 27.715 1.00 78.12 99 LYS A N 1
ATOM 828 C CA . LYS A 1 99 ? -20.500 -0.313 28.174 1.00 78.12 99 LYS A CA 1
ATOM 829 C C . LYS A 1 99 ? -21.158 -1.081 27.028 1.00 78.12 99 LYS A C 1
ATOM 831 O O . LYS A 1 99 ? -21.584 -2.213 27.225 1.00 78.12 99 LYS A O 1
ATOM 836 N N . ASP A 1 100 ? -21.234 -0.471 25.846 1.00 83.75 100 ASP A N 1
ATOM 837 C CA . ASP A 1 100 ? -21.805 -1.106 24.661 1.00 83.75 100 ASP A CA 1
ATOM 838 C C . ASP A 1 100 ? -20.885 -2.236 24.174 1.00 83.75 100 ASP A C 1
ATOM 840 O O . ASP A 1 100 ? -19.747 -2.007 23.759 1.00 83.75 100 ASP A O 1
ATOM 844 N N . THR A 1 101 ? -21.369 -3.474 24.258 1.00 85.69 101 THR A N 1
ATOM 845 C CA . THR A 1 101 ? -20.576 -4.668 23.943 1.00 85.69 101 THR A CA 1
ATOM 846 C C . THR A 1 101 ? -20.178 -4.730 22.469 1.00 85.69 101 THR A C 1
ATOM 848 O O . THR A 1 101 ? -19.068 -5.162 22.156 1.00 85.69 101 THR A O 1
ATOM 851 N N . ASN A 1 102 ? -21.041 -4.255 21.567 1.00 87.19 102 ASN A N 1
ATOM 852 C CA . ASN A 1 102 ? -20.777 -4.243 20.132 1.00 87.19 102 ASN A CA 1
ATOM 853 C C . ASN A 1 102 ? -19.662 -3.240 19.805 1.00 87.19 102 ASN A C 1
ATOM 855 O O . ASN A 1 102 ? -18.656 -3.599 19.196 1.00 87.19 102 ASN A O 1
ATOM 859 N N . CYS A 1 103 ? -19.775 -2.011 20.310 1.00 86.81 103 CYS A N 1
ATOM 860 C CA . CYS A 1 103 ? -18.739 -0.995 20.181 1.00 86.81 103 CYS A CA 1
ATOM 861 C C . CYS A 1 103 ? -17.405 -1.450 20.790 1.00 86.81 103 CYS A C 1
ATOM 863 O O . CYS A 1 103 ? -16.352 -1.276 20.175 1.00 86.81 103 CYS A O 1
ATOM 865 N N . LYS A 1 104 ? -17.436 -2.087 21.968 1.00 86.88 104 LYS A N 1
ATOM 866 C CA . LYS A 1 104 ? -16.231 -2.636 22.602 1.00 86.88 104 LYS A CA 1
ATOM 867 C C . LYS A 1 104 ? -15.543 -3.671 21.708 1.00 86.88 104 LYS A C 1
ATOM 869 O O . LYS A 1 104 ? -14.320 -3.651 21.605 1.00 86.88 104 LYS A O 1
ATOM 874 N N . SER A 1 105 ? -16.310 -4.541 21.046 1.00 90.38 105 SER A N 1
ATOM 875 C CA . SER A 1 105 ? -15.772 -5.520 20.093 1.00 90.38 105 SER A CA 1
ATOM 876 C C . SER A 1 105 ? -15.104 -4.844 18.896 1.00 90.38 105 SER A C 1
ATOM 878 O O . SER A 1 105 ? -13.959 -5.143 18.590 1.00 90.38 105 SER A O 1
ATOM 880 N N . ILE A 1 106 ? -15.775 -3.881 18.263 1.00 90.38 106 ILE A N 1
ATOM 881 C CA . ILE A 1 106 ? -15.251 -3.194 17.069 1.00 90.38 106 ILE A CA 1
ATOM 882 C C . ILE A 1 106 ? -13.988 -2.395 17.398 1.00 90.38 106 ILE A C 1
ATOM 884 O O . ILE A 1 106 ? -13.026 -2.383 16.631 1.00 90.38 106 ILE A O 1
ATOM 888 N N . PHE A 1 107 ? -13.965 -1.745 18.562 1.00 88.00 107 PHE A N 1
ATOM 889 C CA . PHE A 1 107 ? -12.774 -1.054 19.037 1.00 88.00 107 PHE A CA 1
ATOM 890 C C . PHE A 1 107 ? -11.627 -2.037 19.322 1.00 88.00 107 PHE A C 1
ATOM 892 O O . PHE A 1 107 ? -10.487 -1.763 18.952 1.00 88.00 107 PHE A O 1
ATOM 899 N N . ASN A 1 108 ? -11.911 -3.202 19.919 1.00 90.56 108 ASN A N 1
ATOM 900 C CA . ASN A 1 108 ? -10.919 -4.271 20.073 1.00 90.56 108 ASN A CA 1
ATOM 901 C C . ASN A 1 108 ? -10.367 -4.738 18.721 1.00 90.56 108 ASN A C 1
ATOM 903 O O . ASN A 1 108 ? -9.161 -4.934 18.609 1.00 90.56 108 ASN A O 1
ATOM 907 N N . ASP A 1 109 ? -11.207 -4.883 17.696 1.00 92.81 109 ASP A N 1
ATOM 908 C CA . ASP A 1 109 ? -10.767 -5.284 16.355 1.00 92.81 109 ASP A CA 1
ATOM 909 C C . ASP A 1 109 ? -9.810 -4.251 15.745 1.00 92.81 109 ASP A C 1
ATOM 911 O O . ASP A 1 109 ? -8.741 -4.620 15.250 1.00 92.81 109 ASP A O 1
ATOM 915 N N . TYR A 1 110 ? -10.131 -2.956 15.863 1.00 92.88 110 TYR A N 1
ATOM 916 C CA . TYR A 1 110 ? -9.231 -1.869 15.462 1.00 92.88 110 TYR A CA 1
ATOM 917 C C . TYR A 1 110 ? -7.901 -1.915 16.228 1.00 92.88 110 TYR A C 1
ATOM 919 O O . TYR A 1 110 ? -6.831 -1.840 15.623 1.00 92.88 110 TYR A O 1
ATOM 927 N N . MET A 1 111 ? -7.943 -2.079 17.553 1.00 92.44 111 MET A N 1
ATOM 928 C CA . MET A 1 111 ? -6.732 -2.147 18.376 1.00 92.44 111 MET A CA 1
ATOM 929 C C . MET A 1 111 ? -5.882 -3.371 18.035 1.00 92.44 111 MET A C 1
ATOM 931 O O . MET A 1 111 ? -4.669 -3.255 17.889 1.00 92.44 111 MET A O 1
ATOM 935 N N . ASN A 1 112 ? -6.500 -4.535 17.841 1.00 95.50 112 ASN A N 1
ATOM 936 C CA . ASN A 1 112 ? -5.820 -5.759 17.423 1.00 95.50 112 ASN A CA 1
ATOM 937 C C . ASN A 1 112 ? -5.148 -5.594 16.058 1.00 95.50 112 ASN A C 1
ATOM 939 O O . ASN A 1 112 ? -4.025 -6.060 15.860 1.00 95.50 112 ASN A O 1
ATOM 943 N N . TRP A 1 113 ? -5.818 -4.928 15.118 1.00 96.75 113 TRP A N 1
ATOM 944 C CA . TRP A 1 113 ? -5.229 -4.556 13.838 1.00 96.75 113 TRP A CA 1
ATOM 945 C C . TRP A 1 113 ? -4.021 -3.624 14.031 1.00 96.75 113 TRP A C 1
ATOM 947 O O . TRP A 1 113 ? -2.936 -3.923 13.526 1.00 96.75 113 TRP A O 1
ATOM 957 N N . TYR A 1 114 ? -4.163 -2.566 14.836 1.00 95.25 114 TYR A N 1
ATOM 958 C CA . TYR A 1 114 ? -3.090 -1.612 15.126 1.00 95.25 114 TYR A CA 1
ATOM 959 C C . TYR A 1 114 ? -1.875 -2.295 15.764 1.00 95.25 114 TYR A C 1
ATOM 961 O O . TYR A 1 114 ? -0.752 -2.112 15.302 1.00 95.25 114 TYR A O 1
ATOM 969 N N . TYR A 1 115 ? -2.082 -3.155 16.764 1.00 96.44 115 TYR A N 1
ATOM 970 C CA . TYR A 1 115 ? -1.001 -3.886 17.427 1.00 96.44 115 TYR A CA 1
ATOM 971 C C . TYR A 1 115 ? -0.236 -4.821 16.486 1.00 96.44 115 TYR A C 1
ATOM 973 O O . TYR A 1 115 ? 0.943 -5.074 16.716 1.00 96.44 115 TYR A O 1
ATOM 981 N N . LYS A 1 116 ? -0.870 -5.310 15.414 1.00 96.81 116 LYS A N 1
ATOM 982 C CA . LYS A 1 116 ? -0.200 -6.113 14.381 1.00 96.81 116 LYS A CA 1
ATOM 983 C C . LYS A 1 116 ? 0.543 -5.249 13.363 1.00 96.81 116 LYS A C 1
ATOM 985 O O . LYS A 1 116 ? 1.638 -5.616 12.946 1.00 96.81 116 LYS A O 1
ATOM 990 N N . ARG A 1 117 ? -0.040 -4.123 12.943 1.00 96.88 117 ARG A N 1
ATOM 991 C CA . ARG A 1 117 ? 0.522 -3.250 11.896 1.00 96.88 117 ARG A CA 1
ATOM 992 C C . ARG A 1 117 ? 1.614 -2.323 12.414 1.00 96.88 117 ARG A C 1
ATOM 994 O O . ARG A 1 117 ? 2.586 -2.100 11.706 1.00 96.88 117 ARG A O 1
ATOM 1001 N N . ASN A 1 118 ? 1.506 -1.835 13.645 1.00 95.75 118 ASN A N 1
ATOM 1002 C CA . ASN A 1 118 ? 2.459 -0.881 14.208 1.00 95.75 118 ASN A CA 1
ATOM 1003 C C . ASN A 1 118 ? 3.904 -1.432 14.277 1.00 95.75 118 ASN A C 1
ATOM 1005 O O . ASN A 1 118 ? 4.821 -0.741 13.838 1.00 95.75 118 ASN A O 1
ATOM 1009 N N . PRO A 1 119 ? 4.152 -2.684 14.720 1.00 98.00 119 PRO A N 1
ATOM 1010 C CA . PRO A 1 119 ? 5.493 -3.267 14.654 1.00 98.00 119 PRO A CA 1
ATOM 1011 C C . PRO A 1 119 ? 6.006 -3.454 13.220 1.00 98.00 119 PRO A C 1
ATOM 1013 O O . PRO A 1 119 ? 7.202 -3.305 12.988 1.00 98.00 119 PRO A O 1
ATOM 1016 N N . GLN A 1 120 ? 5.120 -3.764 12.264 1.00 97.94 120 GLN A N 1
ATOM 1017 C CA . GLN A 1 120 ? 5.484 -3.883 10.846 1.00 97.94 120 GLN A CA 1
ATOM 1018 C C . GLN A 1 120 ? 5.920 -2.527 10.287 1.00 97.94 120 GLN A C 1
ATOM 1020 O O . GLN A 1 120 ? 6.979 -2.447 9.672 1.00 97.94 120 GLN A O 1
ATOM 1025 N N . TRP A 1 121 ? 5.157 -1.463 10.568 1.00 97.12 121 TRP A N 1
ATOM 1026 C CA . TRP A 1 121 ? 5.525 -0.100 10.180 1.00 97.12 121 TRP A CA 1
ATOM 1027 C C . TRP A 1 121 ? 6.877 0.299 10.754 1.00 97.12 121 TRP A C 1
ATOM 1029 O O . TRP A 1 121 ? 7.742 0.750 10.013 1.00 97.12 121 TRP A O 1
ATOM 1039 N N . LYS A 1 122 ? 7.095 0.053 12.051 1.00 97.50 122 LYS A N 1
ATOM 1040 C CA . LYS A 1 122 ? 8.373 0.358 12.697 1.00 97.50 122 LYS A CA 1
ATOM 1041 C C . LYS A 1 122 ? 9.545 -0.320 11.984 1.00 97.50 122 LYS A C 1
ATOM 1043 O O . LYS A 1 122 ? 10.519 0.343 11.659 1.00 97.50 122 LYS A O 1
ATOM 1048 N N . GLN A 1 123 ? 9.430 -1.613 11.677 1.00 97.69 123 GLN A N 1
ATOM 1049 C CA . GLN A 1 123 ? 10.483 -2.341 10.960 1.00 97.69 123 GLN A CA 1
ATOM 1050 C C . GLN A 1 123 ? 10.714 -1.812 9.540 1.00 97.69 123 GLN A C 1
ATOM 1052 O O . GLN A 1 123 ? 11.857 -1.745 9.090 1.00 97.69 123 GLN A O 1
ATOM 1057 N N . LEU A 1 124 ? 9.647 -1.443 8.825 1.00 97.00 124 LEU A N 1
ATOM 1058 C CA . LEU A 1 124 ? 9.754 -0.847 7.493 1.00 97.00 124 LEU A CA 1
ATOM 1059 C C . LEU A 1 124 ? 10.419 0.533 7.549 1.00 97.00 124 LEU A C 1
ATOM 1061 O O . LEU A 1 124 ? 11.312 0.791 6.748 1.00 97.00 124 LEU A O 1
ATOM 1065 N N . SER A 1 125 ? 10.048 1.370 8.518 1.00 95.94 125 SER A N 1
ATOM 1066 C CA . SER A 1 125 ? 10.630 2.700 8.728 1.00 95.94 125 SER A CA 1
ATOM 1067 C C . SER A 1 125 ? 12.108 2.616 9.133 1.00 95.94 125 SER A C 1
ATOM 1069 O O . SER A 1 125 ? 12.961 3.249 8.513 1.00 95.94 125 SER A O 1
ATOM 1071 N 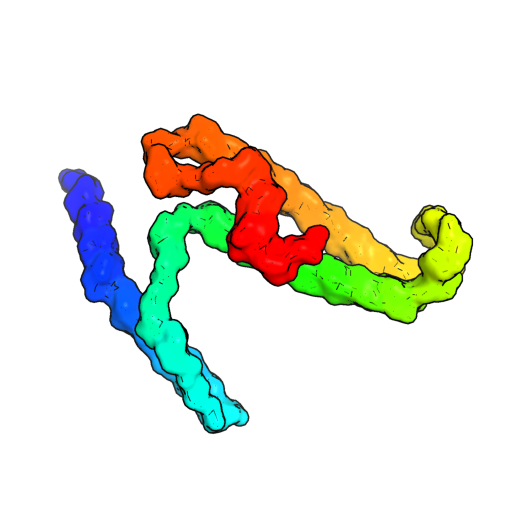N . ASP A 1 126 ? 12.465 1.724 10.064 1.00 95.75 126 ASP A N 1
ATOM 1072 C CA . ASP A 1 126 ? 13.863 1.473 10.445 1.00 95.75 126 ASP A CA 1
ATOM 1073 C C . ASP A 1 126 ? 14.699 0.992 9.239 1.00 95.75 126 ASP A C 1
ATOM 1075 O O . ASP A 1 126 ? 15.843 1.420 9.030 1.00 95.75 126 ASP A O 1
ATOM 1079 N N . LYS A 1 127 ? 14.115 0.122 8.400 1.00 94.31 127 LYS A N 1
ATOM 1080 C CA . LYS A 1 127 ? 14.749 -0.342 7.161 1.00 94.31 127 LYS A CA 1
ATOM 1081 C C . LYS A 1 127 ? 14.876 0.776 6.127 1.00 94.31 127 LYS A C 1
ATOM 1083 O O . LYS A 1 127 ? 15.901 0.824 5.458 1.00 94.31 127 LYS A O 1
ATOM 1088 N N . TYR A 1 128 ? 13.895 1.666 6.007 1.00 94.06 128 TYR A N 1
ATOM 1089 C CA . TYR A 1 128 ? 13.959 2.835 5.128 1.00 94.06 128 TYR A CA 1
ATOM 1090 C C . TYR A 1 128 ? 15.101 3.770 5.522 1.00 94.06 128 TYR A C 1
ATOM 1092 O O . TYR A 1 128 ? 15.929 4.109 4.679 1.00 94.06 128 TYR A O 1
ATOM 1100 N N . ASN A 1 129 ? 15.219 4.090 6.812 1.00 91.94 129 ASN A N 1
ATOM 1101 C CA . ASN A 1 129 ? 16.315 4.912 7.323 1.00 91.94 129 ASN A CA 1
ATOM 1102 C C . ASN A 1 129 ? 17.671 4.260 7.012 1.00 91.94 129 ASN A C 1
ATOM 1104 O O . ASN A 1 129 ? 18.578 4.893 6.474 1.00 91.94 129 ASN A O 1
ATOM 1108 N N . SER A 1 130 ? 17.784 2.951 7.256 1.00 90.38 130 SER A N 1
ATOM 1109 C CA . SER A 1 130 ? 18.991 2.185 6.924 1.00 90.38 130 SER A CA 1
ATOM 1110 C C . SER A 1 130 ? 19.282 2.168 5.418 1.00 90.38 130 SER A C 1
ATOM 1112 O O . SER A 1 130 ? 20.437 2.285 5.016 1.00 90.38 130 SER A O 1
ATOM 1114 N N . PHE A 1 131 ? 18.251 2.029 4.580 1.00 88.69 131 PHE A N 1
ATOM 1115 C CA . PHE A 1 131 ? 18.357 2.064 3.122 1.00 88.69 131 PHE A CA 1
ATOM 1116 C C . PHE A 1 131 ? 18.889 3.420 2.652 1.00 88.69 131 PHE A C 1
ATOM 1118 O O . PHE A 1 131 ? 19.839 3.455 1.878 1.00 88.69 131 PHE A O 1
ATOM 1125 N N . LYS A 1 132 ? 18.363 4.529 3.183 1.00 85.44 132 LYS A N 1
ATOM 1126 C CA . LYS A 1 132 ? 18.811 5.885 2.838 1.00 85.44 132 LYS A CA 1
ATOM 1127 C C . LYS A 1 132 ? 20.281 6.131 3.200 1.00 85.44 132 LYS A C 1
ATOM 1129 O O . LYS A 1 132 ? 21.007 6.733 2.417 1.00 85.44 132 LYS A O 1
ATOM 1134 N N . HIS A 1 133 ? 20.732 5.650 4.361 1.00 80.62 133 HIS A N 1
ATOM 1135 C CA . HIS A 1 133 ? 22.105 5.875 4.827 1.00 80.62 133 HIS A CA 1
ATOM 1136 C C . HIS A 1 133 ? 23.150 4.935 4.206 1.00 80.62 133 HIS A C 1
ATOM 1138 O O . HIS A 1 133 ? 24.300 5.338 4.047 1.00 80.62 133 HIS A O 1
ATOM 1144 N N . ASN A 1 134 ? 22.777 3.700 3.857 1.00 77.62 134 ASN A N 1
ATOM 1145 C CA . ASN A 1 134 ? 23.728 2.682 3.390 1.00 77.62 134 ASN A CA 1
ATOM 1146 C C . ASN A 1 134 ? 23.786 2.525 1.868 1.00 77.62 134 ASN A C 1
ATOM 1148 O O . ASN A 1 134 ? 24.676 1.839 1.362 1.00 77.62 134 ASN A O 1
ATOM 1152 N N . ASN A 1 135 ? 22.836 3.089 1.124 1.00 66.25 135 ASN A N 1
ATOM 1153 C CA . ASN A 1 135 ? 22.771 2.866 -0.310 1.00 66.25 135 ASN A CA 1
ATOM 1154 C C . ASN A 1 135 ? 23.749 3.787 -1.055 1.00 66.25 135 ASN A C 1
ATOM 1156 O O . ASN A 1 135 ? 23.572 5.004 -1.136 1.00 66.25 135 ASN A O 1
ATOM 1160 N N . THR A 1 136 ? 24.799 3.170 -1.599 1.00 57.03 136 THR A N 1
ATOM 1161 C CA . THR A 1 136 ? 25.880 3.806 -2.365 1.00 57.03 136 THR A CA 1
ATOM 1162 C C . THR A 1 136 ? 25.462 4.203 -3.786 1.00 57.03 136 THR A C 1
ATOM 1164 O O . THR A 1 136 ? 26.212 4.895 -4.476 1.00 57.03 136 THR A O 1
ATOM 1167 N N . HIS A 1 137 ? 24.263 3.813 -4.235 1.00 57.62 137 HIS A N 1
ATOM 1168 C CA . HIS A 1 137 ? 23.702 4.217 -5.521 1.00 57.62 137 HIS A CA 1
ATOM 1169 C C . HIS A 1 137 ? 22.896 5.515 -5.382 1.00 57.62 137 HIS A C 1
ATOM 1171 O O . HIS A 1 137 ? 21.681 5.501 -5.199 1.00 57.62 137 HIS A O 1
ATOM 1177 N N . VAL A 1 138 ? 23.591 6.648 -5.528 1.00 55.59 138 VAL A N 1
ATOM 1178 C CA . VAL A 1 138 ? 23.057 8.021 -5.384 1.00 55.59 138 VAL A CA 1
ATOM 1179 C C . VAL A 1 138 ? 21.755 8.260 -6.169 1.00 55.59 138 VAL A C 1
ATOM 1181 O O . VAL A 1 138 ? 20.890 8.994 -5.707 1.00 55.59 138 VAL A O 1
ATOM 1184 N N . ASN A 1 139 ? 21.573 7.596 -7.316 1.00 56.31 139 ASN A N 1
ATOM 1185 C CA . ASN A 1 139 ? 20.433 7.820 -8.214 1.00 56.31 139 ASN A CA 1
ATOM 1186 C C . ASN A 1 139 ? 19.171 6.998 -7.880 1.00 56.31 139 ASN A C 1
ATOM 1188 O O . ASN A 1 139 ? 18.149 7.196 -8.529 1.00 56.31 139 ASN A O 1
ATOM 1192 N N . ALA A 1 140 ? 19.229 6.075 -6.913 1.00 62.62 140 ALA A N 1
ATOM 1193 C CA . ALA A 1 140 ? 18.089 5.240 -6.504 1.00 62.62 140 ALA A CA 1
ATOM 1194 C C . ALA A 1 140 ? 17.560 5.590 -5.101 1.00 62.62 140 ALA A C 1
ATOM 1196 O O . ALA A 1 140 ? 16.637 4.940 -4.602 1.00 62.62 140 ALA A O 1
ATOM 1197 N N . ASN A 1 141 ? 18.155 6.595 -4.451 1.00 73.69 141 ASN A N 1
ATOM 1198 C CA . ASN A 1 141 ? 17.774 6.981 -3.103 1.00 73.69 141 ASN A CA 1
ATOM 1199 C C . ASN A 1 141 ? 16.533 7.877 -3.114 1.00 73.69 141 ASN A C 1
ATOM 1201 O O . ASN A 1 141 ? 16.451 8.805 -3.921 1.00 73.69 141 ASN A O 1
ATOM 1205 N N . PRO A 1 142 ? 15.571 7.618 -2.215 1.00 83.81 142 PRO A N 1
ATOM 1206 C CA . PRO A 1 142 ? 14.442 8.510 -2.028 1.00 83.81 142 PRO A CA 1
ATOM 1207 C C . PRO A 1 142 ? 14.929 9.862 -1.495 1.00 83.81 142 PRO A C 1
ATOM 1209 O O . PRO A 1 142 ? 15.906 9.940 -0.744 1.00 83.81 142 PRO A O 1
ATOM 1212 N N . THR A 1 143 ? 14.247 10.928 -1.903 1.00 87.50 143 THR A N 1
ATOM 1213 C CA . THR A 1 143 ? 14.583 12.304 -1.513 1.00 87.50 143 THR A CA 1
ATOM 1214 C C . THR A 1 143 ? 14.071 12.660 -0.122 1.00 87.50 143 THR A C 1
ATOM 1216 O O . THR A 1 143 ? 14.621 13.536 0.535 1.00 87.50 143 THR A O 1
ATOM 1219 N N . GLU A 1 144 ? 13.026 11.977 0.327 1.00 91.50 144 GLU A N 1
ATOM 1220 C CA . GLU A 1 144 ? 12.303 12.235 1.563 1.00 91.50 144 GLU A CA 1
ATOM 1221 C C . GLU A 1 144 ? 13.116 11.837 2.802 1.00 91.50 144 GLU A C 1
ATOM 1223 O O . GLU A 1 144 ? 13.873 10.856 2.792 1.00 91.50 144 GLU A O 1
ATOM 1228 N N . GLU A 1 145 ? 12.988 12.605 3.887 1.00 89.75 145 GLU A N 1
ATOM 1229 C CA . GLU A 1 145 ? 13.758 12.384 5.115 1.00 89.75 145 GLU A CA 1
ATOM 1230 C C . GLU A 1 145 ? 13.259 11.188 5.903 1.00 89.75 145 GLU A C 1
ATOM 1232 O O . GLU A 1 145 ? 14.060 10.417 6.431 1.00 89.75 145 GLU A O 1
ATOM 1237 N N . THR A 1 146 ? 11.947 10.986 5.910 1.00 92.25 146 THR A N 1
ATOM 1238 C CA . THR A 1 146 ? 11.307 9.916 6.669 1.00 92.25 146 THR A CA 1
ATOM 1239 C C . THR A 1 146 ? 10.539 8.961 5.764 1.00 92.25 146 THR A C 1
ATOM 1241 O O . THR A 1 146 ? 10.152 9.297 4.641 1.00 92.25 146 THR A O 1
ATOM 1244 N N . ALA A 1 147 ? 10.300 7.746 6.262 1.00 93.38 147 ALA A N 1
ATOM 1245 C CA . ALA A 1 147 ? 9.444 6.785 5.575 1.00 93.38 147 ALA A CA 1
ATOM 1246 C C . ALA A 1 147 ? 8.012 7.326 5.442 1.00 93.38 147 ALA A C 1
ATOM 1248 O O . ALA A 1 147 ? 7.351 7.092 4.433 1.00 93.38 147 ALA A O 1
ATOM 1249 N N . GLU A 1 148 ? 7.545 8.069 6.446 1.00 92.50 148 GLU A N 1
ATOM 1250 C CA . GLU A 1 148 ? 6.256 8.753 6.467 1.00 92.50 148 GLU A CA 1
ATOM 1251 C C . GLU A 1 148 ? 6.132 9.751 5.305 1.00 92.50 148 GLU A C 1
ATOM 1253 O O . GLU A 1 148 ? 5.200 9.642 4.508 1.00 92.50 148 GLU A O 1
ATOM 1258 N N . GLU A 1 149 ? 7.093 10.667 5.158 1.00 92.50 149 GLU A N 1
ATOM 1259 C CA . GLU A 1 149 ? 7.128 11.641 4.056 1.00 92.50 149 GLU A CA 1
ATOM 1260 C C . GLU A 1 149 ? 7.182 10.949 2.689 1.00 92.50 149 GLU A C 1
ATOM 1262 O O . GLU A 1 149 ? 6.444 11.314 1.771 1.00 92.50 149 GLU A O 1
ATOM 1267 N N . TYR A 1 150 ? 8.012 9.907 2.560 1.00 92.94 150 TYR A N 1
ATOM 1268 C CA . TYR A 1 150 ? 8.105 9.123 1.329 1.00 92.94 150 TYR A CA 1
ATOM 1269 C C . TYR A 1 150 ? 6.748 8.539 0.925 1.00 92.94 150 TYR A C 1
ATOM 1271 O O . TYR A 1 150 ? 6.329 8.651 -0.230 1.00 92.94 150 TYR A O 1
ATOM 1279 N N . ILE A 1 151 ? 6.037 7.928 1.875 1.00 93.00 151 ILE A N 1
ATOM 1280 C CA . ILE A 1 151 ? 4.719 7.345 1.621 1.00 93.00 151 ILE A CA 1
ATOM 1281 C C . ILE A 1 151 ? 3.689 8.421 1.274 1.00 93.00 151 ILE A C 1
ATOM 1283 O O . ILE A 1 151 ? 2.937 8.223 0.318 1.00 93.00 151 ILE A O 1
ATOM 1287 N N . GLN A 1 152 ? 3.673 9.548 1.988 1.00 90.00 152 GLN A N 1
ATOM 1288 C CA . GLN A 1 152 ? 2.761 10.663 1.708 1.00 90.00 152 GLN A CA 1
ATOM 1289 C C . GLN A 1 152 ? 2.946 11.202 0.283 1.00 90.00 152 GLN A C 1
ATOM 1291 O O . GLN A 1 152 ? 1.967 11.419 -0.430 1.00 90.00 152 GLN A O 1
ATOM 1296 N N . ASN A 1 153 ? 4.192 11.327 -0.179 1.00 88.44 153 ASN A N 1
ATOM 1297 C CA . ASN A 1 153 ? 4.486 11.785 -1.537 1.00 88.44 153 ASN A CA 1
ATOM 1298 C C . ASN A 1 153 ? 4.137 10.741 -2.609 1.00 88.44 153 ASN A C 1
ATOM 1300 O O . ASN A 1 153 ? 3.633 11.085 -3.680 1.00 88.44 153 ASN A O 1
ATOM 1304 N N . LYS A 1 154 ? 4.410 9.454 -2.356 1.00 86.56 154 LYS A N 1
ATOM 1305 C CA . LYS A 1 154 ? 4.199 8.369 -3.336 1.00 86.56 154 LYS A CA 1
ATOM 1306 C C . LYS A 1 154 ? 2.773 7.841 -3.384 1.00 86.56 154 LYS A C 1
ATOM 1308 O O . LYS A 1 154 ? 2.403 7.137 -4.328 1.00 86.56 154 LYS A O 1
ATOM 1313 N N . CYS A 1 155 ? 1.968 8.149 -2.381 1.00 80.69 155 CYS A N 1
ATOM 1314 C CA . CYS A 1 155 ? 0.599 7.696 -2.290 1.00 80.69 155 CYS A CA 1
ATOM 1315 C C . CYS A 1 155 ? -0.296 8.822 -1.775 1.00 80.69 155 CYS A C 1
ATOM 1317 O O . CYS A 1 155 ? -0.546 8.941 -0.582 1.00 80.69 155 CYS A O 1
ATOM 1319 N N . VAL A 1 156 ? -0.842 9.599 -2.711 1.00 72.25 156 VAL A N 1
ATOM 1320 C CA . VAL A 1 156 ? -1.791 10.686 -2.411 1.00 72.25 156 VAL A CA 1
ATOM 1321 C C . VAL A 1 156 ? -3.034 10.165 -1.675 1.00 72.25 156 VAL A C 1
ATOM 1323 O O . VAL A 1 156 ? -3.565 10.834 -0.797 1.00 72.25 156 VAL A O 1
ATOM 1326 N N . ASP A 1 157 ? -3.464 8.936 -1.976 1.00 69.69 157 ASP A N 1
ATOM 1327 C CA . ASP A 1 157 ? -4.585 8.276 -1.293 1.00 69.69 157 ASP A CA 1
ATOM 1328 C C . ASP A 1 157 ? -4.215 7.709 0.095 1.00 69.69 157 ASP A C 1
ATOM 1330 O O . ASP A 1 157 ? -5.073 7.135 0.770 1.00 69.69 157 ASP A O 1
ATOM 1334 N N . CYS A 1 158 ? -2.950 7.825 0.516 1.00 68.50 158 CYS A N 1
ATOM 1335 C CA . CYS A 1 158 ? -2.444 7.317 1.791 1.00 68.50 158 CYS A CA 1
ATOM 1336 C C . CYS A 1 158 ? -2.385 8.385 2.895 1.00 68.50 158 CYS A C 1
ATOM 1338 O O . CYS A 1 158 ? -1.622 8.215 3.841 1.00 68.50 158 CYS A O 1
ATOM 1340 N N . ASP A 1 159 ? -3.174 9.461 2.803 1.00 68.88 159 ASP A N 1
ATOM 1341 C CA . ASP A 1 159 ? -3.339 10.420 3.903 1.00 68.88 159 ASP A CA 1
ATOM 1342 C C . ASP A 1 159 ? -4.158 9.790 5.045 1.00 68.88 159 ASP A C 1
ATOM 1344 O O . ASP A 1 159 ? -5.387 9.899 5.143 1.00 68.88 159 ASP A O 1
ATOM 1348 N N . CYS A 1 160 ? -3.443 9.012 5.852 1.00 68.25 160 CYS A N 1
ATOM 1349 C CA . CYS A 1 160 ? -3.884 8.298 7.033 1.00 68.25 160 CYS A CA 1
ATOM 1350 C C . CYS A 1 160 ? -2.667 8.033 7.939 1.00 68.25 160 CYS A C 1
ATOM 1352 O O . CYS A 1 160 ? -2.932 7.605 9.082 1.00 68.25 160 CYS A O 1
#